Protein AF-A0A026VT05-F1 (afdb_monomer)

Foldseek 3Di:
DPPVVVVVVVVVVVPQPDDPPVVVVVVVPDPDDDPVVVCVNCVVVCCVPPNDCVVVDCVVVVVVVVQLVVQLVPDPDDPCSVVSSVVVVVVVVVVCVVVCVVVVVVVPPPDPPPPD

pLDDT: mean 71.71, std 20.3, range [30.88, 95.56]

Structure (mmCIF, N/CA/C/O backbone):
data_AF-A0A026VT05-F1
#
_entry.id   AF-A0A026VT05-F1
#
loop_
_atom_site.group_PDB
_atom_site.id
_atom_site.type_symbol
_atom_site.label_atom_id
_atom_site.label_alt_id
_atom_site.label_comp_id
_atom_site.label_asym_id
_atom_site.label_entity_id
_atom_site.label_seq_id
_atom_site.pdbx_PDB_ins_code
_atom_site.Cartn_x
_atom_site.Cartn_y
_atom_site.Cartn_z
_atom_site.occupancy
_atom_site.B_iso_or_equiv
_atom_site.auth_seq_id
_atom_site.auth_comp_id
_atom_site.auth_asym_id
_atom_site.auth_atom_id
_atom_site.pdbx_PDB_model_num
ATOM 1 N N . MET A 1 1 ? 10.398 14.021 -6.693 1.00 41.28 1 MET A N 1
ATOM 2 C CA . MET A 1 1 ? 10.228 12.678 -7.300 1.00 41.28 1 MET A CA 1
ATOM 3 C C . MET A 1 1 ? 9.663 12.691 -8.736 1.00 41.28 1 MET A C 1
ATOM 5 O O . MET A 1 1 ? 9.329 11.629 -9.235 1.00 41.28 1 MET A O 1
ATOM 9 N N . MET A 1 2 ? 9.550 13.843 -9.423 1.00 30.88 2 MET A N 1
ATOM 10 C CA . MET A 1 2 ? 8.913 13.938 -10.759 1.00 30.88 2 MET A CA 1
ATOM 11 C C . MET A 1 2 ? 9.895 14.059 -11.943 1.00 30.88 2 MET A C 1
ATOM 13 O O . MET A 1 2 ? 9.473 13.912 -13.084 1.00 30.88 2 MET A O 1
ATOM 17 N N . CYS A 1 3 ? 11.199 14.264 -11.710 1.00 31.12 3 CYS A N 1
ATOM 18 C CA . CYS A 1 3 ? 12.191 14.350 -12.799 1.00 31.12 3 CYS A CA 1
ATOM 19 C C . CYS A 1 3 ? 12.725 12.995 -13.296 1.00 31.12 3 CYS A C 1
ATOM 21 O O . CYS A 1 3 ? 13.277 12.934 -14.391 1.00 31.12 3 CYS A O 1
ATOM 23 N N . LEU A 1 4 ? 12.548 11.908 -12.537 1.00 37.03 4 LEU A N 1
ATOM 24 C CA . LEU A 1 4 ? 13.030 10.580 -12.943 1.00 37.03 4 LEU A CA 1
ATOM 25 C C . LEU A 1 4 ? 12.096 9.878 -13.937 1.00 37.03 4 LEU A C 1
ATOM 27 O O . LEU A 1 4 ? 12.567 9.091 -14.745 1.00 37.03 4 LEU A O 1
ATOM 31 N N . VAL A 1 5 ? 10.796 10.190 -13.927 1.00 48.22 5 VAL A N 1
ATOM 32 C CA . VAL A 1 5 ? 9.807 9.471 -14.751 1.00 48.22 5 VAL A CA 1
ATOM 33 C C . VAL A 1 5 ? 9.995 9.755 -16.246 1.00 48.22 5 VAL A C 1
ATOM 35 O O . VAL A 1 5 ? 9.972 8.828 -17.046 1.00 48.22 5 VAL A O 1
ATOM 38 N N . ARG A 1 6 ? 10.286 11.010 -16.623 1.00 39.97 6 ARG A N 1
ATOM 39 C CA . ARG A 1 6 ? 10.478 11.396 -18.036 1.00 39.97 6 ARG A CA 1
ATOM 40 C C . ARG A 1 6 ? 11.752 10.826 -18.667 1.00 39.97 6 ARG A C 1
ATOM 42 O O . ARG A 1 6 ? 11.754 10.531 -19.853 1.00 39.97 6 ARG A O 1
ATOM 49 N N . ASN A 1 7 ? 12.816 10.654 -17.881 1.00 43.69 7 ASN A N 1
ATOM 50 C CA . ASN A 1 7 ? 14.061 10.061 -18.378 1.00 43.69 7 ASN A CA 1
ATOM 51 C C . ASN A 1 7 ? 13.972 8.531 -18.482 1.00 43.69 7 ASN A C 1
ATOM 53 O O . ASN A 1 7 ? 14.621 7.942 -19.338 1.00 43.69 7 ASN A O 1
ATOM 57 N N . PHE A 1 8 ? 13.147 7.885 -17.651 1.00 49.75 8 PHE A N 1
ATOM 58 C CA . PHE A 1 8 ? 13.004 6.428 -17.648 1.00 49.75 8 PHE A CA 1
ATOM 59 C C . PHE A 1 8 ? 12.261 5.905 -18.889 1.00 49.75 8 PHE A C 1
ATOM 61 O O . PHE A 1 8 ? 12.664 4.897 -19.458 1.00 49.75 8 PHE A O 1
ATOM 68 N N . GLU A 1 9 ? 11.213 6.600 -19.346 1.00 48.00 9 GLU A N 1
ATOM 69 C CA . GLU A 1 9 ? 10.450 6.194 -20.540 1.00 48.00 9 GLU A CA 1
ATOM 70 C C . GLU A 1 9 ? 11.278 6.293 -21.831 1.00 48.00 9 GLU A C 1
ATOM 72 O O . GLU A 1 9 ? 11.234 5.380 -22.655 1.00 48.00 9 GLU A O 1
ATOM 77 N N . LEU A 1 10 ? 12.101 7.341 -21.970 1.00 49.41 10 LEU A N 1
ATOM 78 C CA . LEU A 1 10 ? 13.020 7.494 -23.105 1.00 49.41 10 LEU A CA 1
ATOM 79 C C . LEU A 1 10 ? 14.111 6.410 -23.115 1.00 49.41 10 LEU A C 1
ATOM 81 O O . LEU A 1 10 ? 14.463 5.901 -24.178 1.00 49.41 10 LEU A O 1
ATOM 85 N N . MET A 1 11 ? 14.604 6.008 -21.938 1.00 50.66 11 MET A N 1
ATOM 86 C CA . MET A 1 11 ? 15.646 4.983 -21.821 1.00 50.66 11 MET A CA 1
ATOM 87 C C . MET A 1 11 ? 15.124 3.568 -22.103 1.00 50.66 11 MET A C 1
ATOM 89 O O . MET A 1 11 ? 15.822 2.767 -22.718 1.00 50.66 11 MET A O 1
ATOM 93 N N . ILE A 1 12 ? 13.888 3.259 -21.696 1.00 52.25 12 ILE A N 1
ATOM 94 C CA . ILE A 1 12 ? 13.244 1.970 -21.993 1.00 52.25 12 ILE A CA 1
ATOM 95 C C . ILE A 1 12 ? 12.908 1.851 -23.487 1.00 52.25 12 ILE A C 1
ATOM 97 O O . ILE A 1 12 ? 13.083 0.776 -24.053 1.00 52.25 12 ILE A O 1
ATOM 101 N N . GLY A 1 13 ? 12.489 2.940 -24.145 1.00 45.56 13 GLY A N 1
ATOM 102 C CA . GLY A 1 13 ? 12.228 2.946 -25.591 1.00 45.56 13 GLY A CA 1
ATOM 103 C C . GLY A 1 13 ? 13.466 2.623 -26.436 1.00 45.56 13 GLY A C 1
ATOM 104 O O . GLY A 1 13 ? 13.362 1.885 -27.412 1.00 45.56 13 GLY A O 1
ATOM 105 N N . HIS A 1 14 ? 14.644 3.104 -26.024 1.00 49.31 14 HIS A N 1
ATOM 106 C CA . HIS A 1 14 ? 15.917 2.786 -26.684 1.00 49.31 14 HIS A CA 1
ATOM 107 C C . HIS A 1 14 ? 16.378 1.339 -26.412 1.00 49.31 14 HIS A C 1
ATOM 109 O O . HIS A 1 14 ? 16.945 0.697 -27.289 1.00 49.31 14 HIS A O 1
ATOM 115 N N . LEU A 1 15 ? 16.060 0.792 -25.230 1.00 50.31 15 LEU A N 1
ATOM 116 C CA . LEU A 1 15 ? 16.387 -0.582 -24.819 1.00 50.31 15 LEU A CA 1
ATOM 117 C C . LEU A 1 15 ? 15.630 -1.668 -25.607 1.00 50.31 15 LEU A C 1
ATOM 119 O O . LEU A 1 15 ? 16.097 -2.797 -25.705 1.00 50.31 15 LEU A O 1
ATOM 123 N N . ILE A 1 16 ? 14.426 -1.354 -26.097 1.00 50.62 16 ILE A N 1
ATOM 124 C CA . ILE A 1 16 ? 13.549 -2.315 -26.790 1.00 50.62 16 ILE A CA 1
ATOM 125 C C . ILE A 1 16 ? 13.923 -2.449 -28.276 1.00 50.62 16 ILE A C 1
ATOM 127 O O . ILE A 1 16 ? 13.643 -3.483 -28.878 1.00 50.62 16 ILE A O 1
ATOM 131 N N . LEU A 1 17 ? 14.551 -1.426 -28.867 1.00 45.50 17 LEU A N 1
ATOM 132 C CA . LEU A 1 17 ? 14.878 -1.390 -30.298 1.00 45.50 17 LEU A CA 1
ATOM 133 C C . LEU A 1 17 ? 16.252 -1.982 -30.632 1.00 45.50 17 LEU A C 1
ATOM 135 O O . LEU A 1 17 ? 16.431 -2.506 -31.726 1.00 45.50 17 LEU A O 1
ATOM 139 N N . GLU A 1 18 ? 17.196 -1.954 -29.696 1.00 48.75 18 GLU A N 1
ATOM 140 C CA . GLU A 1 18 ? 18.584 -2.341 -29.944 1.00 48.75 18 GLU A CA 1
ATOM 141 C C . GLU A 1 18 ? 19.009 -3.383 -28.900 1.00 48.75 18 GLU A C 1
ATOM 143 O O . GLU A 1 18 ? 19.431 -3.049 -27.791 1.00 48.75 18 GLU A O 1
ATOM 148 N N . GLY A 1 19 ? 18.824 -4.667 -29.224 1.00 52.59 19 GLY A N 1
ATOM 149 C CA . GLY A 1 19 ? 19.149 -5.777 -28.325 1.00 52.59 19 GLY A CA 1
ATOM 150 C C . GLY A 1 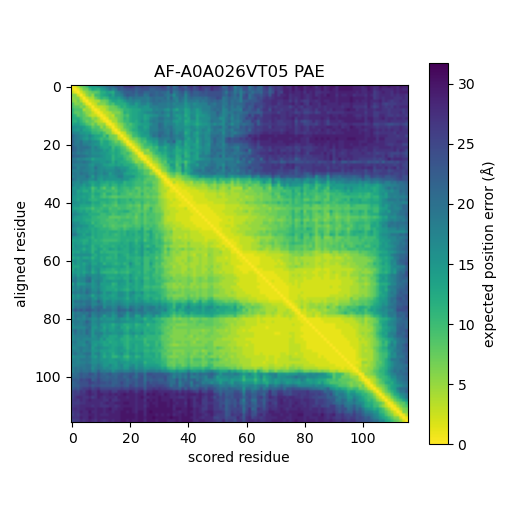19 ? 20.599 -5.732 -27.837 1.00 52.59 19 GLY A C 1
ATOM 151 O O . GLY A 1 19 ? 21.475 -5.456 -28.647 1.00 52.59 19 GLY A O 1
ATOM 152 N N . ASP A 1 20 ? 20.795 -6.005 -26.536 1.00 53.12 20 ASP A N 1
ATOM 153 C CA . ASP A 1 20 ? 21.997 -6.231 -25.692 1.00 53.12 20 ASP A CA 1
ATOM 154 C C . ASP A 1 20 ? 23.307 -5.429 -25.945 1.00 53.12 20 ASP A C 1
ATOM 156 O O . ASP A 1 20 ? 24.035 -5.133 -24.998 1.00 53.12 20 ASP A O 1
ATOM 160 N N . ASN A 1 21 ? 23.610 -5.014 -2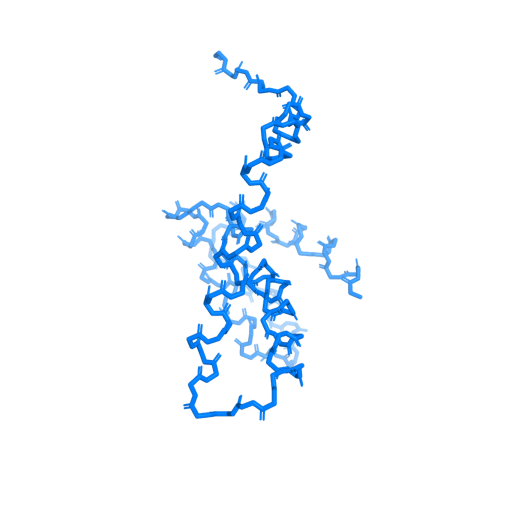7.172 1.00 49.75 21 ASN A N 1
ATOM 161 C CA . ASN A 1 21 ? 24.872 -4.434 -27.629 1.00 49.75 21 ASN A CA 1
ATOM 162 C C . ASN A 1 21 ? 24.971 -2.905 -27.450 1.00 49.75 21 ASN A C 1
ATOM 164 O O . ASN A 1 21 ? 26.075 -2.369 -27.464 1.00 49.75 21 ASN A O 1
ATOM 168 N N . VAL A 1 22 ? 23.853 -2.192 -27.250 1.00 51.97 22 VAL A N 1
ATOM 169 C CA . VAL A 1 22 ? 23.826 -0.714 -27.090 1.00 51.97 22 VAL A CA 1
ATOM 170 C C . VAL A 1 22 ? 23.826 -0.268 -25.622 1.00 51.97 22 VAL A C 1
ATOM 172 O O . VAL A 1 22 ? 24.090 0.889 -25.303 1.00 51.97 22 VAL A O 1
ATOM 175 N N . LEU A 1 23 ? 23.637 -1.193 -24.680 1.00 51.03 23 LEU A N 1
ATOM 176 C CA . LEU A 1 23 ? 23.869 -0.907 -23.261 1.00 51.03 23 LEU A CA 1
ATOM 177 C C . LEU A 1 23 ? 25.354 -0.684 -22.949 1.00 51.03 23 LEU A C 1
ATOM 179 O O . LEU A 1 23 ? 25.681 -0.017 -21.966 1.00 51.03 23 LEU A O 1
ATOM 183 N N . VAL A 1 24 ? 26.234 -1.235 -23.791 1.00 51.72 24 VAL A N 1
ATOM 184 C CA . VAL A 1 24 ? 27.680 -1.260 -23.575 1.00 51.72 24 VAL A CA 1
ATOM 185 C C . VAL A 1 24 ? 28.327 0.137 -23.703 1.00 51.72 24 VAL A C 1
ATOM 187 O O . VAL A 1 24 ? 29.018 0.566 -22.784 1.00 51.72 24 VAL A O 1
ATOM 190 N N . PRO A 1 25 ? 28.036 0.940 -24.743 1.00 50.34 25 PRO A N 1
ATOM 191 C CA . PRO A 1 25 ? 28.640 2.269 -24.887 1.00 50.34 25 PRO A CA 1
ATOM 192 C C . PRO A 1 25 ? 28.116 3.307 -23.880 1.00 50.34 25 PRO A C 1
ATOM 194 O O . PRO A 1 25 ? 28.818 4.260 -23.549 1.00 50.34 25 PRO A O 1
ATOM 197 N N . CYS A 1 26 ? 26.886 3.145 -23.376 1.00 50.03 26 CYS A N 1
ATOM 198 C CA . CYS A 1 26 ? 26.288 4.087 -22.424 1.00 50.03 26 CYS A CA 1
ATOM 199 C C . CYS A 1 26 ? 26.735 3.862 -20.967 1.00 50.03 26 CYS A C 1
ATOM 201 O O . CYS A 1 26 ? 26.628 4.789 -20.164 1.00 50.03 26 CYS A O 1
ATOM 203 N N . TYR A 1 27 ? 27.234 2.669 -20.599 1.00 53.84 27 TYR A N 1
ATOM 204 C CA . TYR A 1 27 ? 27.772 2.432 -19.247 1.00 53.84 27 TYR A CA 1
ATOM 205 C C . TYR A 1 27 ? 29.161 3.041 -19.058 1.00 53.84 27 TYR A C 1
ATOM 207 O O . TYR A 1 27 ? 29.566 3.309 -17.930 1.00 53.84 27 TYR A O 1
ATOM 215 N N . GLU A 1 28 ? 29.899 3.242 -20.150 1.00 51.97 28 GLU A N 1
ATOM 216 C CA . GLU A 1 28 ? 31.312 3.628 -20.122 1.00 51.97 28 GLU A CA 1
ATOM 217 C C . GLU A 1 28 ? 31.510 5.098 -19.713 1.00 51.97 28 GLU A C 1
ATOM 219 O O . GLU A 1 28 ? 32.601 5.517 -19.344 1.00 51.97 28 GLU A O 1
ATOM 224 N N . GLN A 1 29 ? 30.424 5.876 -19.713 1.00 56.38 29 GLN A N 1
ATOM 225 C CA . GLN A 1 29 ? 30.407 7.315 -19.449 1.00 56.38 29 GLN A CA 1
ATOM 226 C C . GLN A 1 29 ? 29.976 7.675 -18.013 1.00 56.38 29 GLN A C 1
ATOM 228 O O . GLN A 1 29 ? 29.867 8.857 -17.687 1.00 56.38 29 GLN A O 1
ATOM 233 N N . VAL A 1 30 ? 29.706 6.690 -17.145 1.00 58.03 30 VAL A N 1
ATOM 234 C CA . VAL A 1 30 ? 29.180 6.921 -15.787 1.00 58.03 30 VAL A CA 1
ATOM 235 C C . VAL A 1 30 ? 30.155 6.376 -14.741 1.00 58.03 30 VAL A C 1
ATOM 237 O O . VAL A 1 30 ? 30.148 5.189 -14.432 1.00 58.03 30 VAL A O 1
ATOM 240 N 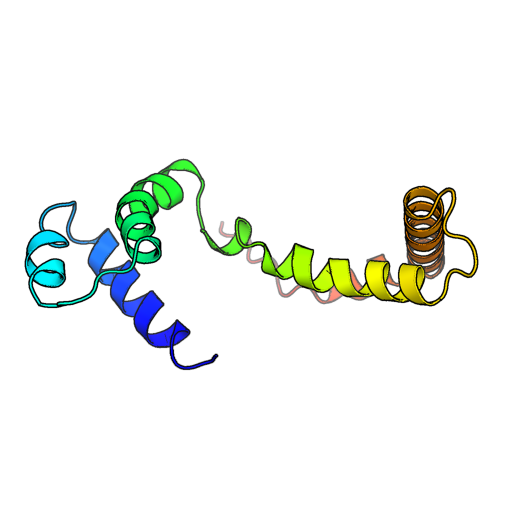N . GLU A 1 31 ? 30.956 7.262 -14.141 1.00 57.09 31 GLU A N 1
ATOM 241 C CA . GLU A 1 31 ? 31.983 6.922 -13.134 1.00 57.09 31 GLU A CA 1
ATOM 242 C C . GLU A 1 31 ? 31.444 6.210 -11.872 1.00 57.09 31 GLU A C 1
ATOM 244 O O . GLU A 1 31 ? 32.222 5.615 -11.130 1.00 57.09 31 GLU A O 1
ATOM 249 N N . TYR A 1 32 ? 30.128 6.222 -11.611 1.00 61.66 32 TYR A N 1
ATOM 250 C CA . TYR A 1 32 ? 29.548 5.650 -10.387 1.00 61.66 32 TYR A CA 1
ATOM 251 C C . TYR A 1 32 ? 28.218 4.933 -10.643 1.00 61.66 32 TYR A C 1
ATOM 253 O O . TYR A 1 32 ? 27.132 5.436 -10.334 1.00 61.66 32 TYR A O 1
ATOM 261 N N . LEU A 1 33 ? 28.287 3.715 -11.184 1.00 65.94 33 LEU A N 1
ATOM 262 C CA . LEU A 1 33 ? 27.112 2.858 -11.308 1.00 65.94 33 LEU A CA 1
ATOM 263 C C . LEU A 1 33 ? 26.756 2.238 -9.948 1.00 65.94 33 LEU A C 1
ATOM 265 O O . LEU A 1 33 ? 27.459 1.374 -9.428 1.00 65.94 33 LEU A O 1
ATOM 269 N N . THR A 1 34 ? 25.633 2.653 -9.359 1.00 75.88 34 THR A N 1
ATOM 270 C CA . THR A 1 34 ? 25.131 1.984 -8.146 1.00 75.88 34 THR A CA 1
ATOM 271 C C . THR A 1 34 ? 24.603 0.578 -8.477 1.00 75.88 34 THR A C 1
ATOM 273 O O . THR A 1 34 ? 24.041 0.383 -9.560 1.00 75.88 34 THR A O 1
ATOM 276 N N . PRO A 1 35 ? 24.653 -0.394 -7.541 1.00 76.00 35 PRO A N 1
ATOM 277 C CA . PRO A 1 35 ? 24.104 -1.741 -7.754 1.00 76.00 35 PRO A CA 1
ATOM 278 C C . PRO A 1 35 ? 22.637 -1.768 -8.216 1.00 76.00 35 PRO A C 1
ATOM 280 O O . PRO A 1 35 ? 22.202 -2.722 -8.852 1.00 76.00 35 PRO A O 1
ATOM 283 N N . LYS A 1 36 ? 21.867 -0.702 -7.950 1.00 75.38 36 LYS A N 1
ATOM 284 C CA . LYS A 1 36 ? 20.476 -0.569 -8.408 1.00 75.38 36 LYS A CA 1
ATOM 285 C C . LYS A 1 36 ? 20.344 -0.486 -9.931 1.00 75.38 36 LYS A C 1
ATOM 287 O O . LYS A 1 36 ? 19.321 -0.908 -10.460 1.00 75.38 36 LYS A O 1
ATOM 292 N N . PHE A 1 37 ? 21.348 0.029 -10.636 1.00 75.75 37 PHE A N 1
ATOM 293 C CA . PHE A 1 37 ? 21.303 0.131 -12.095 1.00 75.75 37 PHE A CA 1
ATOM 294 C C . PHE A 1 37 ? 21.560 -1.208 -12.788 1.00 75.75 37 PHE A C 1
ATOM 296 O O . PHE A 1 37 ? 21.021 -1.431 -13.868 1.00 75.75 37 PHE A O 1
ATOM 303 N N . HIS A 1 38 ? 22.282 -2.141 -12.153 1.00 78.75 38 HIS A N 1
ATOM 304 C CA . HIS A 1 38 ? 22.479 -3.487 -12.705 1.00 78.75 38 HIS A CA 1
ATOM 305 C C . HIS A 1 38 ? 21.143 -4.204 -12.968 1.00 78.75 38 HIS A C 1
ATOM 307 O O . HIS A 1 38 ? 21.029 -4.988 -13.907 1.00 78.75 38 HIS A O 1
ATOM 313 N N . PHE A 1 39 ? 20.095 -3.888 -12.197 1.00 78.06 39 PHE A N 1
ATOM 314 C CA . PHE A 1 39 ? 18.770 -4.456 -12.426 1.00 78.06 39 PHE A CA 1
ATOM 315 C C . PHE A 1 39 ? 18.205 -4.132 -13.813 1.00 78.06 39 PHE A C 1
ATOM 317 O O . PHE A 1 39 ? 17.461 -4.953 -14.335 1.00 78.06 39 PHE A O 1
ATOM 324 N N . MET A 1 40 ? 18.586 -3.015 -14.442 1.00 79.19 40 MET A N 1
ATOM 325 C CA . MET A 1 40 ? 18.072 -2.603 -15.756 1.00 79.19 40 MET A CA 1
ATOM 326 C C . MET A 1 40 ? 18.440 -3.576 -16.880 1.00 79.19 40 MET A C 1
ATOM 328 O O . MET A 1 40 ? 17.641 -3.762 -17.793 1.00 79.19 40 MET A O 1
ATOM 332 N N . VAL A 1 41 ? 19.573 -4.278 -16.770 1.00 81.50 41 VAL A N 1
ATOM 333 C CA . VAL A 1 41 ? 19.962 -5.352 -17.707 1.00 81.50 41 VAL A CA 1
ATOM 334 C C . VAL A 1 41 ? 18.917 -6.473 -17.725 1.00 81.50 41 VAL A C 1
ATOM 336 O O . VAL A 1 41 ? 18.642 -7.073 -18.760 1.00 81.50 41 VAL A O 1
ATOM 339 N N . HIS A 1 42 ? 18.265 -6.730 -16.589 1.00 81.94 42 HIS A N 1
ATOM 340 C CA . HIS A 1 42 ? 17.248 -7.776 -16.470 1.00 81.94 42 HIS A CA 1
ATOM 341 C C . HIS A 1 42 ? 15.847 -7.305 -16.877 1.00 81.94 42 HIS A C 1
ATOM 343 O O . HIS A 1 42 ? 14.951 -8.138 -17.021 1.00 81.94 42 HIS A O 1
ATOM 349 N N . TYR A 1 43 ? 15.625 -5.998 -17.076 1.00 82.44 43 TYR A N 1
ATOM 350 C CA . TYR A 1 43 ? 14.286 -5.456 -17.342 1.00 82.44 43 TYR A CA 1
ATOM 351 C C . TYR A 1 43 ? 13.720 -5.979 -18.656 1.00 82.44 43 TYR A C 1
ATOM 353 O O . TYR A 1 43 ? 12.540 -6.312 -18.690 1.00 82.44 43 TYR A O 1
ATOM 361 N N . TRP A 1 44 ? 14.544 -6.120 -19.699 1.00 81.50 44 TRP A N 1
ATOM 362 C CA . TRP A 1 44 ? 14.089 -6.634 -20.994 1.00 81.50 44 TRP A CA 1
ATOM 363 C C . TRP A 1 44 ? 13.456 -8.026 -20.839 1.00 81.50 44 TRP A C 1
ATOM 365 O O . TRP A 1 44 ? 12.310 -8.250 -21.226 1.00 81.50 44 TRP A O 1
ATOM 375 N N . ARG A 1 45 ? 14.171 -8.934 -20.162 1.00 85.88 45 ARG A N 1
ATOM 376 C CA . ARG A 1 45 ? 13.766 -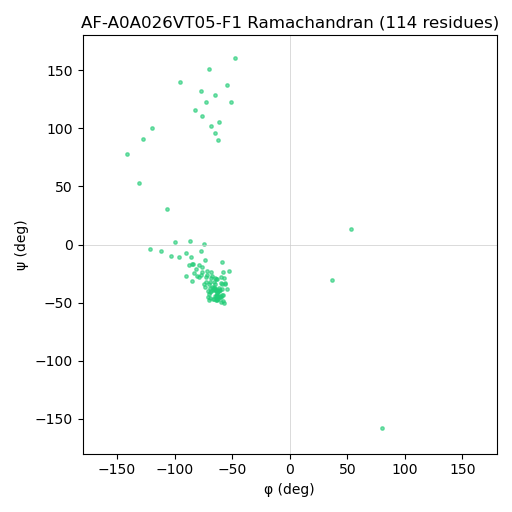10.325 -19.947 1.00 85.88 45 ARG A CA 1
ATOM 377 C C . ARG A 1 45 ? 12.522 -10.409 -19.069 1.00 85.88 45 ARG A C 1
ATOM 379 O O . ARG A 1 45 ? 11.658 -11.252 -19.292 1.00 85.88 45 ARG A O 1
ATOM 386 N N . ILE A 1 46 ? 12.424 -9.525 -18.075 1.00 86.00 46 ILE A N 1
ATOM 387 C CA . ILE A 1 46 ? 11.268 -9.450 -17.180 1.00 86.00 46 ILE A CA 1
ATOM 388 C C . ILE A 1 46 ? 10.037 -8.929 -17.928 1.00 86.00 46 ILE A C 1
ATOM 390 O O . ILE A 1 46 ? 8.972 -9.528 -17.812 1.00 86.00 46 ILE A O 1
ATOM 394 N N . ILE A 1 47 ? 10.173 -7.864 -18.722 1.00 86.81 47 ILE A N 1
ATOM 395 C CA . ILE A 1 47 ? 9.071 -7.300 -19.512 1.00 86.81 47 ILE A CA 1
ATOM 396 C C . ILE A 1 47 ? 8.580 -8.317 -20.543 1.00 86.81 47 ILE A C 1
ATOM 398 O O . ILE A 1 47 ? 7.374 -8.508 -20.681 1.00 86.81 47 ILE A O 1
ATOM 402 N N . HIS A 1 48 ? 9.503 -9.000 -21.222 1.00 87.12 48 HIS A N 1
ATOM 403 C CA . HIS A 1 48 ? 9.177 -10.020 -22.214 1.00 87.12 48 HIS A CA 1
ATOM 404 C C . HIS A 1 48 ? 8.407 -11.199 -21.601 1.00 87.12 48 HIS A C 1
ATOM 406 O O . HIS A 1 48 ? 7.382 -11.614 -22.134 1.00 87.12 48 HIS A O 1
ATOM 412 N N . ASN A 1 49 ? 8.867 -11.722 -20.460 1.00 91.19 49 ASN A N 1
ATOM 413 C CA . ASN A 1 49 ? 8.285 -12.931 -19.871 1.00 91.19 49 ASN A CA 1
ATOM 414 C C . ASN A 1 49 ? 7.052 -12.659 -18.995 1.00 91.19 49 ASN A C 1
ATOM 416 O O . ASN A 1 49 ? 6.178 -13.516 -18.892 1.00 91.19 49 ASN A O 1
ATOM 420 N N . TYR A 1 50 ? 6.989 -11.502 -18.332 1.00 88.88 50 TYR A N 1
ATOM 421 C CA . TYR A 1 50 ? 5.996 -11.214 -17.290 1.00 88.88 50 TYR A CA 1
ATOM 422 C C . TYR A 1 50 ? 5.120 -9.985 -17.579 1.00 88.88 50 TYR A C 1
ATOM 424 O O . TYR A 1 50 ? 4.195 -9.691 -16.817 1.00 88.88 50 TYR A O 1
ATOM 432 N N . GLY A 1 51 ? 5.376 -9.269 -18.674 1.00 87.06 51 GLY A N 1
ATOM 433 C CA . GLY A 1 51 ? 4.619 -8.088 -19.066 1.00 87.06 51 GLY A CA 1
ATOM 434 C C . GLY A 1 51 ? 5.029 -6.813 -18.310 1.00 87.06 51 GLY A C 1
ATOM 435 O O . GLY A 1 51 ? 6.149 -6.692 -17.811 1.00 87.06 51 GLY A O 1
ATOM 436 N N . PRO A 1 52 ? 4.152 -5.799 -18.239 1.00 86.31 52 PRO A N 1
ATOM 437 C CA . PRO A 1 52 ? 4.533 -4.459 -17.801 1.00 86.31 52 PRO A CA 1
ATOM 438 C C . PRO A 1 52 ? 4.977 -4.399 -16.329 1.00 86.31 52 PRO A C 1
ATOM 440 O O . PRO A 1 52 ? 4.232 -4.757 -15.412 1.00 86.31 52 PRO A O 1
ATOM 443 N N . LEU A 1 53 ? 6.154 -3.805 -16.095 1.00 81.44 53 LEU A N 1
ATOM 444 C CA . LEU A 1 53 ? 6.793 -3.650 -14.775 1.00 81.44 53 LEU A CA 1
ATOM 445 C C . LEU A 1 53 ? 5.942 -2.902 -13.737 1.00 81.44 53 LEU A C 1
ATOM 447 O O . LEU A 1 53 ? 6.106 -3.098 -12.534 1.00 81.44 53 LEU A O 1
ATOM 451 N N . ARG A 1 54 ? 4.994 -2.069 -14.184 1.00 83.38 54 ARG A N 1
ATOM 452 C CA . ARG A 1 54 ? 4.092 -1.309 -13.305 1.00 83.38 54 ARG A CA 1
ATOM 453 C C . ARG A 1 54 ? 3.314 -2.208 -12.340 1.00 83.38 54 ARG A C 1
ATOM 455 O O . ARG A 1 54 ? 3.034 -1.790 -11.219 1.00 83.38 54 ARG A O 1
ATOM 462 N N . ASN A 1 55 ? 2.977 -3.426 -12.760 1.00 81.19 55 ASN A N 1
ATOM 463 C CA . ASN A 1 55 ? 2.225 -4.372 -11.936 1.00 81.19 55 ASN A CA 1
ATOM 464 C C . ASN A 1 55 ? 3.084 -5.025 -10.841 1.00 81.19 55 ASN A C 1
ATOM 466 O O . ASN A 1 55 ? 2.537 -5.498 -9.850 1.00 81.19 55 ASN A O 1
ATOM 470 N N . PHE A 1 56 ? 4.410 -4.994 -10.991 1.00 82.75 56 PHE A N 1
ATOM 471 C CA . PHE A 1 56 ? 5.376 -5.543 -10.035 1.00 82.75 56 PHE A CA 1
ATOM 472 C C . PHE A 1 56 ? 5.821 -4.523 -8.984 1.00 82.75 56 PHE A C 1
ATOM 474 O O . PHE A 1 56 ? 6.532 -4.868 -8.043 1.00 82.75 56 PHE A O 1
ATOM 481 N N . TRP A 1 57 ? 5.425 -3.255 -9.121 1.00 82.56 57 TRP A N 1
ATOM 482 C CA . TRP A 1 57 ? 5.893 -2.213 -8.219 1.00 82.56 57 TRP A CA 1
ATOM 483 C C . TRP A 1 57 ? 5.181 -2.250 -6.859 1.00 82.56 57 TRP A C 1
ATOM 485 O O . TRP A 1 57 ? 3.952 -2.243 -6.768 1.00 82.56 57 TRP A O 1
ATOM 495 N N . CYS A 1 58 ? 5.963 -2.190 -5.780 1.00 86.19 58 CYS A N 1
ATOM 496 C CA . CYS A 1 58 ? 5.468 -2.276 -4.407 1.00 86.19 58 CYS A CA 1
ATOM 497 C C . CYS A 1 58 ? 4.758 -1.019 -3.868 1.00 86.19 58 CYS A C 1
ATOM 499 O O . CYS A 1 58 ? 4.284 -1.044 -2.736 1.00 86.19 58 CYS A O 1
ATOM 501 N N . MET A 1 59 ? 4.609 0.061 -4.648 1.00 87.69 59 MET A N 1
ATOM 502 C CA . MET A 1 59 ? 3.981 1.312 -4.166 1.00 87.69 59 MET A CA 1
ATOM 503 C C . MET A 1 59 ? 2.570 1.108 -3.614 1.00 87.69 59 MET A C 1
ATOM 505 O O . MET A 1 59 ? 2.165 1.779 -2.668 1.00 87.69 59 MET A O 1
ATOM 509 N N . ARG A 1 60 ? 1.809 0.169 -4.188 1.00 87.25 60 ARG A N 1
ATOM 510 C CA . ARG A 1 60 ? 0.463 -0.158 -3.697 1.00 87.25 60 ARG A CA 1
ATOM 511 C C . ARG A 1 60 ? 0.503 -0.812 -2.316 1.00 87.25 60 ARG A C 1
ATOM 513 O O . ARG A 1 60 ? -0.381 -0.546 -1.504 1.00 87.25 60 ARG A O 1
ATOM 520 N N . PHE A 1 61 ? 1.510 -1.646 -2.052 1.00 88.25 61 PHE A N 1
ATOM 521 C CA . PHE A 1 61 ? 1.701 -2.281 -0.749 1.00 88.25 61 PHE A CA 1
ATOM 522 C C . PHE A 1 61 ? 2.131 -1.254 0.299 1.00 88.25 61 PHE A C 1
ATOM 524 O O . PHE A 1 61 ? 1.538 -1.225 1.373 1.00 88.25 61 PHE A O 1
ATOM 531 N N . GLU A 1 62 ? 3.048 -0.346 -0.046 1.00 89.88 62 GLU A N 1
ATOM 532 C CA . GLU A 1 62 ? 3.464 0.762 0.830 1.00 89.88 62 GLU A CA 1
ATOM 533 C C . GLU A 1 62 ? 2.294 1.692 1.179 1.00 89.88 62 GLU A C 1
ATOM 535 O O . GLU A 1 62 ? 2.067 2.021 2.343 1.00 89.88 62 GLU A O 1
ATOM 540 N N . GLY A 1 63 ? 1.476 2.056 0.185 1.00 90.25 63 GLY A N 1
ATOM 541 C CA . GLY A 1 63 ? 0.270 2.852 0.417 1.00 90.25 63 GLY A CA 1
ATOM 542 C C . GLY A 1 63 ? -0.733 2.151 1.339 1.00 90.25 63 GLY A C 1
ATOM 543 O O . GLY A 1 63 ? -1.308 2.781 2.225 1.00 90.25 63 GLY A O 1
ATOM 544 N N . LYS A 1 64 ? -0.919 0.832 1.182 1.00 89.44 64 LYS A N 1
ATOM 545 C CA . LYS A 1 64 ? -1.791 0.033 2.057 1.00 89.44 64 LYS A CA 1
ATOM 546 C C . LYS A 1 64 ? -1.212 -0.128 3.468 1.00 89.44 64 LYS A C 1
ATOM 548 O O . LYS A 1 64 ? -1.970 -0.160 4.433 1.00 89.44 64 LYS A O 1
ATOM 553 N N . HIS A 1 65 ? 0.107 -0.211 3.615 1.00 92.62 65 HIS A N 1
ATOM 554 C CA . HIS A 1 65 ? 0.765 -0.385 4.910 1.00 92.62 65 HIS A CA 1
ATOM 555 C C . HIS A 1 65 ? 0.439 0.753 5.895 1.00 92.62 65 HIS A C 1
ATOM 557 O O . HIS A 1 65 ? 0.254 0.499 7.087 1.00 92.62 65 HIS A O 1
ATOM 563 N N . ALA A 1 66 ? 0.256 1.984 5.401 1.00 92.19 66 ALA A N 1
ATOM 564 C CA . ALA A 1 66 ? -0.091 3.144 6.223 1.00 92.19 66 ALA A CA 1
ATOM 565 C C . ALA A 1 66 ? -1.351 2.933 7.088 1.00 92.19 66 ALA A C 1
ATOM 567 O O . ALA A 1 66 ? -1.372 3.343 8.251 1.00 92.19 66 ALA A O 1
ATOM 568 N N . THR A 1 67 ? -2.382 2.248 6.574 1.00 92.12 67 THR A N 1
ATOM 569 C CA . THR A 1 67 ? -3.607 1.987 7.349 1.00 92.12 67 THR A CA 1
ATOM 570 C C . THR A 1 67 ? -3.347 1.016 8.498 1.00 92.12 67 THR A C 1
ATOM 572 O O . THR A 1 67 ? -3.839 1.226 9.601 1.00 92.12 67 THR A O 1
ATOM 575 N N . GLY A 1 68 ? -2.529 -0.016 8.263 1.00 93.62 68 GLY A N 1
ATOM 576 C CA . GLY A 1 68 ? -2.137 -0.972 9.300 1.00 93.62 68 GLY A CA 1
ATOM 577 C C . GLY A 1 68 ? -1.284 -0.321 10.386 1.00 93.62 68 GLY A C 1
ATOM 578 O O . GLY A 1 68 ? -1.488 -0.584 11.570 1.00 93.62 68 GLY A O 1
ATOM 579 N N . LEU A 1 69 ? -0.389 0.594 10.003 1.00 94.00 69 LEU A N 1
ATOM 580 C CA . LEU A 1 69 ? 0.424 1.358 10.948 1.00 94.00 69 LEU A CA 1
ATOM 581 C C . LEU A 1 69 ? -0.429 2.270 11.842 1.00 94.00 69 LEU A C 1
ATOM 583 O O . LEU A 1 69 ? -0.145 2.397 13.032 1.00 94.00 69 LEU A O 1
ATOM 587 N N . GLN A 1 70 ? -1.485 2.880 11.300 1.00 94.25 70 GLN A N 1
ATOM 588 C CA . GLN A 1 70 ? -2.418 3.684 12.092 1.00 94.25 70 GLN A CA 1
ATOM 589 C C . GLN A 1 70 ? -3.138 2.833 13.146 1.00 94.25 70 GLN A C 1
ATOM 591 O O . GLN A 1 70 ? -3.168 3.200 14.321 1.00 94.25 70 GLN A O 1
ATOM 596 N N . THR A 1 71 ? -3.668 1.676 12.749 1.00 94.19 71 THR A N 1
ATOM 597 C CA . THR A 1 71 ? -4.322 0.731 13.667 1.00 94.19 71 THR A CA 1
ATOM 598 C C . THR A 1 71 ? -3.343 0.216 14.715 1.00 94.19 71 THR A C 1
ATOM 600 O O . THR A 1 71 ? -3.671 0.150 15.899 1.00 94.19 71 THR A O 1
ATOM 603 N N . ALA A 1 72 ? -2.101 -0.060 14.313 1.00 94.44 72 ALA A N 1
ATOM 604 C CA . ALA A 1 72 ? -1.049 -0.445 15.235 1.00 94.44 72 ALA A CA 1
ATOM 605 C C . ALA A 1 72 ? -0.796 0.646 16.283 1.00 94.44 72 ALA A C 1
ATOM 607 O O . ALA A 1 72 ? -0.769 0.356 17.475 1.00 94.44 72 ALA A O 1
ATOM 608 N N . ARG A 1 73 ? -0.632 1.904 15.872 1.00 94.25 73 ARG A N 1
ATOM 609 C CA . ARG A 1 73 ? -0.382 3.024 16.794 1.00 94.25 73 ARG A CA 1
ATOM 610 C C . ARG A 1 73 ? -1.522 3.228 17.789 1.00 94.25 73 ARG A C 1
ATOM 612 O O . ARG A 1 73 ? -1.244 3.459 18.958 1.00 94.25 73 ARG A O 1
ATOM 619 N N . ASN A 1 74 ? -2.764 3.064 17.340 1.00 93.06 74 ASN A N 1
ATOM 620 C CA . ASN A 1 74 ? -3.956 3.256 18.166 1.00 93.06 74 ASN A CA 1
ATOM 621 C C . ASN A 1 74 ? -4.261 2.069 19.099 1.00 93.06 74 ASN A C 1
ATOM 623 O O . ASN A 1 74 ? -5.027 2.220 20.046 1.00 93.06 74 ASN A O 1
ATOM 627 N N . SER A 1 75 ? -3.690 0.888 18.845 1.00 92.56 75 SER A N 1
ATOM 628 C CA . SER A 1 75 ? -3.892 -0.283 19.702 1.00 92.56 75 SER A CA 1
ATOM 629 C C . SER A 1 75 ? -3.143 -0.135 21.027 1.00 92.56 75 SER A C 1
ATOM 631 O O . SER A 1 75 ? -1.915 -0.029 21.046 1.00 92.56 75 SER A O 1
ATOM 633 N N . ALA A 1 76 ? -3.881 -0.210 22.137 1.00 90.75 76 ALA A N 1
ATOM 634 C CA . ALA A 1 76 ? -3.314 -0.235 23.486 1.00 90.75 76 ALA A CA 1
ATOM 635 C C . ALA A 1 76 ? -2.628 -1.576 23.817 1.00 90.75 76 ALA A C 1
ATOM 637 O O . ALA A 1 76 ? -1.675 -1.610 24.591 1.00 90.75 76 ALA A O 1
ATOM 638 N N . SER A 1 77 ? -3.074 -2.684 23.208 1.00 88.06 77 SER A N 1
ATOM 639 C CA . SER A 1 77 ? -2.470 -4.009 23.397 1.00 88.06 77 SER A CA 1
ATOM 640 C C . SER A 1 77 ? -1.443 -4.332 22.307 1.00 88.06 77 SER A C 1
ATOM 642 O O . SER A 1 77 ? -1.660 -4.048 21.123 1.00 88.06 77 SER A O 1
ATOM 644 N N . ARG A 1 78 ? -0.326 -4.953 22.715 1.00 89.38 78 ARG A N 1
ATOM 645 C CA . ARG A 1 78 ? 0.780 -5.405 21.846 1.00 89.38 78 ARG A CA 1
ATOM 646 C C . ARG A 1 78 ? 0.919 -6.923 21.749 1.00 89.38 78 ARG A C 1
ATOM 648 O O . ARG A 1 78 ? 1.717 -7.386 20.945 1.00 89.38 78 ARG A O 1
ATOM 655 N N . ILE A 1 79 ? 0.137 -7.678 22.521 1.00 89.56 79 ILE A N 1
ATOM 656 C CA . ILE A 1 79 ? 0.283 -9.137 22.634 1.00 89.56 79 ILE A CA 1
ATOM 657 C C . ILE A 1 79 ? -0.022 -9.824 21.293 1.00 89.56 79 ILE A C 1
ATOM 659 O O . ILE A 1 79 ? 0.756 -10.656 20.850 1.00 89.56 79 ILE A O 1
ATOM 663 N N . ASN A 1 80 ? -1.097 -9.414 20.606 1.00 92.12 80 ASN A N 1
ATOM 664 C CA . ASN A 1 80 ? -1.528 -9.996 19.326 1.00 92.12 80 ASN A CA 1
ATOM 665 C C . ASN A 1 80 ? -1.814 -8.917 18.270 1.00 92.12 80 ASN A C 1
ATOM 667 O O . ASN A 1 80 ? -2.887 -8.861 17.671 1.00 92.12 80 ASN A O 1
ATOM 671 N N . LEU A 1 81 ? -0.851 -8.021 18.046 1.00 94.00 81 LEU A N 1
ATOM 672 C CA . LEU A 1 81 ? -1.049 -6.833 17.208 1.00 94.00 81 LEU A CA 1
ATOM 673 C C . LEU A 1 81 ? -1.460 -7.159 15.761 1.00 94.00 81 LEU A C 1
ATOM 675 O O . LEU A 1 81 ? -2.298 -6.471 15.183 1.00 94.00 81 LEU A O 1
ATOM 679 N N . THR A 1 82 ? -0.896 -8.218 15.179 1.00 92.62 82 THR A N 1
ATOM 680 C CA . THR A 1 82 ? -1.220 -8.667 13.816 1.00 92.62 82 THR A CA 1
ATOM 681 C C . THR A 1 82 ? -2.667 -9.135 13.697 1.00 92.62 82 THR A C 1
ATOM 683 O O . THR A 1 82 ? -3.330 -8.804 12.715 1.00 92.62 82 THR A O 1
ATOM 686 N N . GLN A 1 83 ? -3.179 -9.837 14.713 1.00 95.00 83 GLN A N 1
ATOM 687 C CA . GLN A 1 83 ? -4.581 -10.250 14.772 1.00 95.00 83 GLN A CA 1
ATOM 688 C C . GLN A 1 83 ? -5.500 -9.029 14.855 1.00 95.00 83 GLN A C 1
ATOM 690 O O . GLN A 1 83 ? -6.463 -8.942 14.099 1.00 95.00 83 GLN A O 1
ATOM 695 N N . THR A 1 84 ? -5.161 -8.038 15.684 1.00 95.56 84 THR A N 1
ATOM 696 C CA . THR A 1 84 ? -5.923 -6.782 15.779 1.00 95.56 84 THR A CA 1
ATOM 697 C C . THR A 1 84 ? -5.981 -6.042 14.442 1.00 95.56 84 THR A C 1
ATOM 699 O O . THR A 1 84 ? -7.053 -5.612 14.022 1.00 95.56 84 THR A O 1
ATOM 702 N N . ILE A 1 85 ? -4.849 -5.922 13.738 1.00 95.50 85 ILE A N 1
ATOM 703 C CA . ILE A 1 85 ? -4.796 -5.279 12.415 1.00 95.50 85 ILE A CA 1
ATOM 704 C C . ILE A 1 85 ? -5.634 -6.061 11.392 1.00 95.50 85 ILE A C 1
ATOM 706 O O . ILE A 1 85 ? -6.335 -5.453 10.583 1.00 95.50 85 ILE A O 1
ATOM 710 N N . ALA A 1 86 ? -5.588 -7.397 11.426 1.00 95.44 86 ALA A N 1
ATOM 711 C CA . ALA A 1 86 ? -6.380 -8.238 10.534 1.00 95.44 86 ALA A CA 1
ATOM 712 C C . ALA A 1 86 ? -7.889 -8.060 10.769 1.00 95.44 86 ALA A C 1
ATOM 714 O O . ALA A 1 86 ? -8.633 -7.886 9.803 1.00 95.44 86 ALA A O 1
ATOM 715 N N . ILE A 1 87 ? -8.325 -8.032 12.033 1.00 95.25 87 ILE A N 1
ATOM 716 C CA . ILE A 1 87 ? -9.729 -7.818 12.413 1.00 95.25 87 ILE A CA 1
ATOM 717 C C . ILE A 1 87 ? -10.201 -6.422 11.987 1.00 95.25 87 ILE A C 1
ATOM 719 O O . ILE A 1 87 ? -11.234 -6.309 11.333 1.00 95.25 87 ILE A O 1
ATOM 723 N N . ASP A 1 88 ? -9.441 -5.361 12.273 1.00 94.50 88 ASP A N 1
ATOM 724 C CA . ASP A 1 88 ? -9.775 -3.994 11.834 1.00 94.50 88 ASP A CA 1
ATOM 725 C C . ASP A 1 88 ? -9.898 -3.904 10.303 1.00 94.50 88 ASP A C 1
ATOM 727 O O . ASP A 1 88 ? -10.858 -3.336 9.777 1.00 94.50 88 ASP A O 1
ATOM 731 N N . HIS A 1 89 ? -8.980 -4.532 9.562 1.00 94.19 89 HIS A N 1
ATOM 732 C CA . HIS A 1 89 ? -9.060 -4.587 8.104 1.00 94.19 89 HIS A CA 1
ATOM 733 C C . HIS A 1 89 ? -10.311 -5.340 7.619 1.00 94.19 89 HIS A C 1
ATOM 735 O O . HIS A 1 89 ? -10.956 -4.897 6.666 1.00 94.19 89 HIS A O 1
ATOM 741 N N . GLN A 1 90 ? -10.664 -6.467 8.247 1.00 95.56 90 GLN A N 1
ATOM 742 C CA . GLN A 1 90 ? -11.879 -7.223 7.926 1.00 95.56 90 GLN A CA 1
ATOM 743 C C . GLN A 1 90 ? -13.141 -6.398 8.200 1.00 95.56 90 GLN A C 1
ATOM 745 O O . GLN A 1 90 ? -13.987 -6.295 7.319 1.00 95.56 90 GLN A O 1
ATOM 750 N N . LEU A 1 91 ? -13.238 -5.734 9.354 1.00 95.06 91 LEU A N 1
ATOM 751 C CA . LEU A 1 91 ? -14.384 -4.890 9.708 1.00 95.06 91 LEU A CA 1
ATOM 752 C C . LEU A 1 91 ? -14.571 -3.727 8.725 1.00 95.06 91 LEU A C 1
ATOM 754 O O . LEU A 1 91 ? -15.683 -3.490 8.250 1.00 95.06 91 LEU A O 1
ATOM 758 N N . ARG A 1 92 ? -13.484 -3.043 8.345 1.00 91.50 92 ARG A N 1
ATOM 759 C CA . ARG A 1 92 ? -13.520 -1.979 7.325 1.00 91.50 92 ARG A CA 1
ATOM 760 C C . ARG A 1 92 ? -13.979 -2.498 5.966 1.00 91.50 92 ARG A C 1
ATOM 762 O O . ARG A 1 92 ? -14.708 -1.802 5.264 1.00 91.50 92 ARG A O 1
ATOM 769 N N . LEU A 1 93 ? -13.547 -3.697 5.575 1.00 90.31 93 LEU A N 1
ATOM 770 C CA . LEU A 1 93 ? -13.979 -4.318 4.324 1.00 90.31 93 LEU A CA 1
ATOM 771 C C . LEU A 1 93 ? -15.472 -4.662 4.365 1.00 90.31 93 LEU A C 1
ATOM 773 O O . LEU A 1 93 ? -16.188 -4.306 3.433 1.00 90.31 93 LEU A O 1
ATOM 777 N N . THR A 1 94 ? -15.943 -5.288 5.445 1.00 92.81 94 THR A N 1
ATOM 778 C CA . THR A 1 94 ? -17.359 -5.635 5.636 1.00 92.81 94 THR A CA 1
ATOM 779 C C . THR A 1 94 ? -18.245 -4.397 5.588 1.00 92.81 94 THR A C 1
ATOM 781 O O . THR A 1 94 ? -19.254 -4.404 4.891 1.00 92.81 94 THR A O 1
ATOM 784 N N . TYR A 1 95 ? -17.838 -3.305 6.24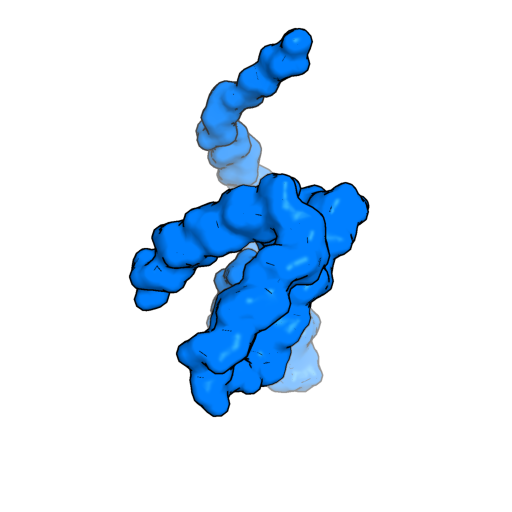5 1.00 91.31 95 TYR A N 1
ATOM 785 C CA . TYR A 1 95 ? -18.553 -2.030 6.181 1.00 91.31 95 TYR A CA 1
ATOM 786 C C . TYR A 1 95 ? -18.685 -1.519 4.739 1.00 91.31 95 TYR A C 1
ATOM 788 O O . TYR A 1 95 ? -19.785 -1.205 4.295 1.00 91.31 95 TYR A O 1
ATOM 796 N N . ARG A 1 96 ? -17.581 -1.507 3.978 1.00 86.50 96 ARG A N 1
ATOM 797 C CA . ARG A 1 96 ? -17.562 -1.053 2.574 1.00 86.50 96 ARG A CA 1
ATOM 798 C C . ARG A 1 96 ? -18.372 -1.938 1.626 1.00 86.50 96 ARG A C 1
ATOM 800 O O . ARG A 1 96 ? -18.880 -1.443 0.623 1.00 86.50 96 ARG A O 1
ATOM 807 N N . LEU A 1 97 ? -18.433 -3.240 1.903 1.00 86.50 97 LEU A N 1
ATOM 808 C CA . LEU A 1 97 ? -19.267 -4.184 1.161 1.00 86.50 97 LEU A CA 1
ATOM 809 C C . LEU A 1 97 ? -20.746 -3.954 1.477 1.00 86.50 97 LEU A C 1
ATOM 811 O O . LEU A 1 97 ? -21.551 -3.883 0.560 1.00 86.50 97 LEU A O 1
ATOM 815 N N . SER A 1 98 ? -21.087 -3.776 2.755 1.00 88.50 98 SER A N 1
ATOM 816 C CA . SER A 1 98 ? -22.464 -3.546 3.198 1.00 88.50 98 SER A CA 1
ATOM 817 C C . SER A 1 98 ? -23.036 -2.200 2.746 1.00 88.50 98 SER A C 1
ATOM 819 O O . SER A 1 98 ? -24.251 -2.076 2.641 1.00 88.50 98 SER A O 1
ATOM 821 N N . SER A 1 99 ? -22.202 -1.185 2.515 1.00 81.50 99 SER A N 1
ATOM 822 C CA . SER A 1 99 ? -22.637 0.138 2.044 1.00 81.50 99 SER A CA 1
ATOM 823 C C . SE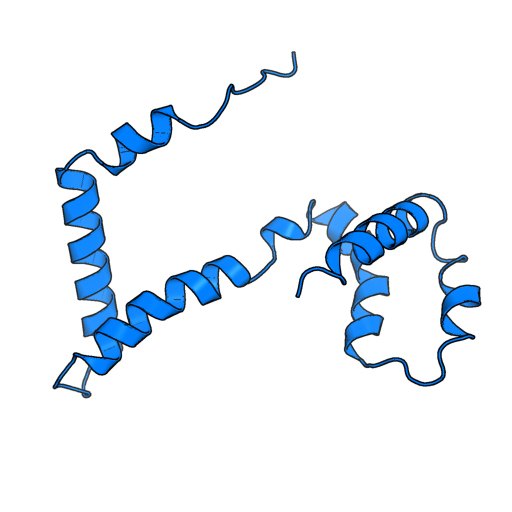R A 1 99 ? -22.761 0.250 0.512 1.00 81.50 99 SER A C 1
ATOM 825 O O . SER A 1 99 ? -23.056 1.334 -0.011 1.00 81.50 99 SER A O 1
ATOM 827 N N . ASP A 1 100 ? -22.527 -0.847 -0.224 1.00 68.44 100 ASP A N 1
ATOM 828 C CA . ASP A 1 100 ? -22.418 -0.915 -1.692 1.00 68.44 100 ASP A CA 1
ATOM 829 C C . ASP A 1 100 ? -21.410 0.076 -2.303 1.00 68.44 100 ASP A C 1
ATOM 831 O O . ASP A 1 100 ? -21.377 0.290 -3.518 1.00 68.44 100 ASP A O 1
ATOM 835 N N . GLU A 1 101 ? -20.541 0.689 -1.494 1.00 66.00 101 GLU A N 1
ATOM 836 C CA . GLU A 1 101 ? -19.573 1.675 -1.979 1.00 66.00 101 GLU A CA 1
ATOM 837 C C . GLU A 1 101 ? -18.583 1.073 -2.970 1.00 66.00 101 GLU A C 1
ATOM 839 O O . GLU A 1 101 ? -18.092 1.758 -3.867 1.00 66.00 101 GLU A O 1
ATOM 844 N N . ILE A 1 102 ? -18.289 -0.216 -2.834 1.00 64.88 102 ILE A N 1
ATOM 845 C CA . ILE A 1 102 ? -17.395 -0.915 -3.752 1.00 64.88 102 ILE A CA 1
ATOM 846 C C . ILE A 1 102 ? -18.022 -0.972 -5.148 1.00 64.88 102 ILE A C 1
ATOM 848 O O . ILE A 1 102 ? -17.365 -0.597 -6.115 1.00 64.88 102 ILE A O 1
ATOM 852 N N . PHE A 1 103 ? -19.297 -1.346 -5.262 1.00 64.25 103 PHE A N 1
ATOM 853 C CA . PHE A 1 103 ? -19.977 -1.464 -6.554 1.00 64.25 103 PHE A CA 1
ATOM 854 C C . PHE A 1 103 ? -20.324 -0.110 -7.173 1.00 64.25 103 PHE A C 1
ATOM 856 O O . PHE A 1 103 ? -20.196 0.048 -8.384 1.00 64.25 103 PHE A O 1
ATOM 863 N N . LYS A 1 104 ? -20.654 0.899 -6.358 1.00 62.91 104 LYS A N 1
ATOM 864 C CA . LYS A 1 104 ? -20.908 2.272 -6.828 1.00 62.91 104 LYS A CA 1
ATOM 865 C C . LYS A 1 104 ? -19.664 2.933 -7.432 1.00 62.91 104 LYS A C 1
ATOM 867 O O . LYS A 1 104 ? -19.776 3.682 -8.396 1.00 62.91 104 LYS A O 1
ATOM 872 N N . ASN A 1 105 ? -18.472 2.623 -6.916 1.00 56.22 105 ASN A N 1
ATOM 873 C CA . ASN A 1 105 ? -17.210 3.169 -7.429 1.00 56.22 105 ASN A CA 1
ATOM 874 C C . ASN A 1 105 ? -16.631 2.388 -8.627 1.00 56.22 105 ASN A C 1
ATOM 876 O O . ASN A 1 105 ? -15.789 2.922 -9.346 1.00 56.22 105 ASN A O 1
ATOM 880 N N . ILE A 1 106 ? -17.081 1.152 -8.882 1.00 54.75 106 ILE A N 1
ATOM 881 C CA . ILE A 1 106 ? -16.653 0.348 -10.046 1.00 54.75 106 ILE A CA 1
ATOM 882 C C . ILE A 1 106 ? -17.248 0.888 -11.362 1.00 54.75 106 ILE A C 1
ATOM 884 O O . ILE A 1 106 ? -16.656 0.699 -12.423 1.00 54.75 106 ILE A O 1
ATOM 888 N N . ILE A 1 107 ? -18.365 1.625 -11.309 1.00 49.94 107 ILE A N 1
ATOM 889 C CA . ILE A 1 107 ? -19.066 2.146 -12.501 1.00 49.94 107 ILE A CA 1
ATOM 890 C C . ILE A 1 107 ? -18.377 3.378 -13.129 1.00 49.94 107 ILE A C 1
ATOM 892 O O . ILE A 1 107 ? -18.753 3.798 -14.216 1.00 49.94 107 ILE A O 1
ATOM 896 N N . ASN A 1 108 ? -17.325 3.917 -12.498 1.00 43.53 108 ASN A N 1
ATOM 897 C CA . ASN A 1 108 ? -16.442 4.941 -13.075 1.00 43.53 108 ASN A CA 1
ATOM 898 C C . ASN A 1 108 ? -15.069 4.366 -13.475 1.00 43.53 108 ASN A C 1
ATOM 900 O O . ASN A 1 108 ? -14.051 5.053 -13.417 1.00 43.53 108 ASN A O 1
ATOM 904 N N . LEU A 1 109 ? -14.996 3.091 -13.860 1.00 48.91 109 LEU A N 1
ATOM 905 C CA . LEU A 1 109 ? -13.861 2.610 -14.642 1.00 48.91 109 LEU A CA 1
ATOM 906 C C . LEU A 1 109 ? -14.140 2.979 -16.100 1.00 48.91 109 LEU A C 1
ATOM 908 O O . LEU A 1 109 ? -15.134 2.534 -16.671 1.00 48.91 109 LEU A O 1
ATOM 912 N N . GLY A 1 110 ? -13.292 3.852 -16.656 1.00 46.84 110 GLY A N 1
ATOM 913 C CA . GLY A 1 110 ? -13.400 4.367 -18.023 1.00 46.84 110 GLY A CA 1
ATOM 914 C C . GLY A 1 110 ? -13.634 3.267 -19.067 1.00 46.84 110 GLY A C 1
ATOM 915 O O . GLY A 1 110 ? -13.377 2.090 -18.797 1.00 46.84 110 GLY A O 1
ATOM 916 N N . PRO A 1 111 ? -14.147 3.635 -20.254 1.00 38.97 111 PRO A N 1
ATOM 917 C CA . PRO A 1 111 ? -14.731 2.691 -21.196 1.00 38.97 111 PRO A CA 1
ATOM 918 C C . PRO A 1 111 ? -13.778 1.527 -21.461 1.00 38.97 111 PRO A C 1
ATOM 920 O O . PRO A 1 111 ? -12.645 1.719 -21.899 1.00 38.97 111 PRO A O 1
ATOM 923 N N . ARG A 1 112 ? -14.257 0.304 -21.198 1.00 44.84 112 ARG A N 1
ATOM 924 C CA . ARG A 1 112 ? -13.625 -0.932 -21.659 1.00 44.84 112 ARG A CA 1
ATOM 925 C C . ARG A 1 112 ? -13.653 -0.894 -23.184 1.00 44.84 112 ARG A C 1
ATOM 927 O O . ARG A 1 112 ? -14.632 -1.330 -23.787 1.00 44.84 112 ARG A O 1
ATOM 934 N N . THR A 1 113 ? -12.614 -0.347 -23.808 1.00 37.75 113 THR A N 1
ATOM 935 C CA . THR A 1 113 ? -12.409 -0.487 -25.246 1.00 37.75 113 THR A CA 1
ATOM 936 C C . THR A 1 113 ? -12.252 -1.977 -25.514 1.00 37.75 113 THR A C 1
ATOM 938 O O . THR A 1 113 ? -11.269 -2.613 -25.139 1.00 37.75 113 THR A O 1
ATOM 941 N N . ARG A 1 114 ? -13.295 -2.581 -26.0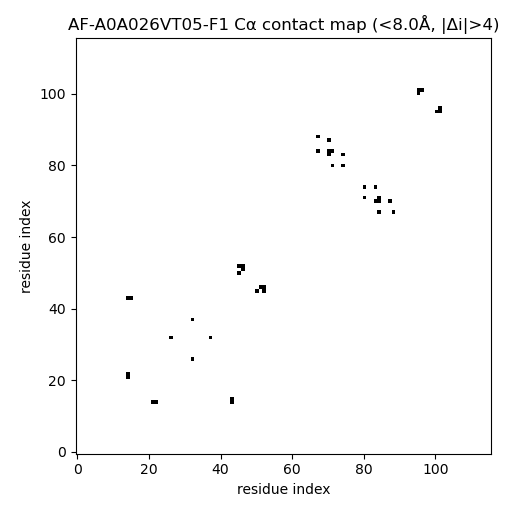87 1.00 38.22 114 ARG A N 1
ATOM 942 C CA . ARG A 1 114 ? -13.172 -3.891 -26.711 1.00 38.22 114 ARG A CA 1
ATOM 943 C C . ARG A 1 114 ? -12.307 -3.656 -27.941 1.00 38.22 114 ARG A C 1
ATOM 945 O O . ARG A 1 114 ? -12.795 -3.108 -28.920 1.00 38.22 114 ARG A O 1
ATOM 952 N N . THR A 1 115 ? -11.029 -4.002 -27.870 1.00 39.00 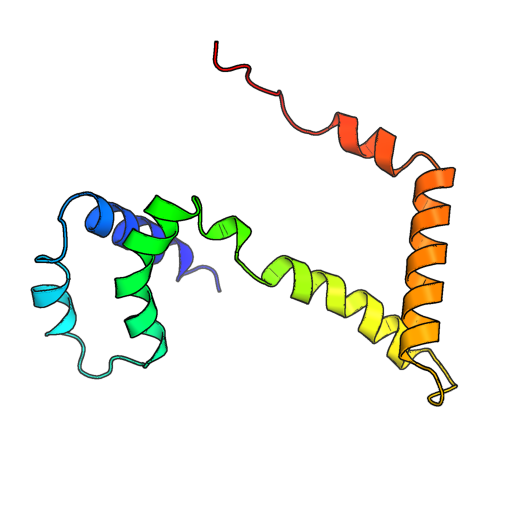115 THR A N 1
ATOM 953 C CA . THR A 1 115 ? -10.257 -4.281 -29.080 1.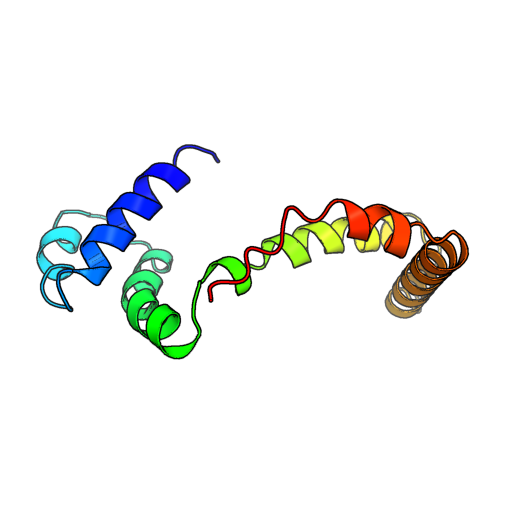00 39.00 115 THR A CA 1
ATOM 954 C C . THR A 1 115 ? -10.878 -5.525 -29.698 1.00 39.00 115 THR A C 1
ATOM 956 O O . THR A 1 115 ? -10.679 -6.635 -29.201 1.00 39.00 115 THR A O 1
ATOM 959 N N . THR A 1 116 ? -11.764 -5.276 -30.658 1.00 40.62 116 THR A N 1
ATOM 960 C CA . THR A 1 116 ? -12.189 -6.212 -31.699 1.00 40.62 116 THR A CA 1
ATOM 961 C C . THR A 1 116 ? -11.004 -6.623 -32.549 1.00 40.62 116 THR A C 1
ATOM 963 O O . THR A 1 116 ? -10.175 -5.721 -32.816 1.00 40.62 116 THR A O 1
#

Secondary structure (DSSP, 8-state):
--HHHHHHHHHHHHHHHSTTTSHHHHHTT-S---HHHHHHHHHHHHHHHH--GGGG-THHHHHHHHHHHHHHHH-S--TTHHHHHHHHHHHHHHHHHHTTHHHHHHTTS-------

Mean predicted aligned error: 13.94 Å

Organism: Ooceraea biroi (NCBI:txid2015173)

Solvent-accessible surface area (backbone atoms only — not comparable to full-atom values): 7347 Å² total; per-residue (Å²): 135,74,75,60,61,68,56,48,56,59,53,52,58,56,55,74,75,42,73,85,69,61,62,58,74,66,54,77,78,50,98,74,80,55,79,76,60,61,55,58,76,50,44,62,62,46,37,71,76,72,40,71,65,76,81,75,52,61,66,66,58,58,62,54,45,53,59,47,51,52,50,54,71,71,44,90,66,73,89,56,46,70,58,53,41,51,49,54,53,48,52,54,48,51,52,39,58,74,67,44,52,60,65,67,60,58,76,74,60,72,85,83,77,76,85,124

Sequence (116 aa):
MMCLVRNFELMIGHLILEGDNVLVPCYEQVEYLTPKFHFMVHYWRIIHNYGPLRNFWCMRFEGKHATGLQTARNSASRINLTQTIAIDHQLRLTYRLSSDEIFKNIINLGPRTRTT

Radius of gyration: 21.82 Å; Cα contacts (8 Å, |Δi|>4): 22; chains: 1; bounding box: 55×27×55 Å